Protein AF-A0A2X3A5T8-F1 (afdb_monomer_lite)

Secondary structure (DSSP, 8-state):
--HHHHHHHHHHHS-HHHHHHHHTT--TTTS-HHHHHHHHHHHHHHHHHHHH----HHHHGGGS----HHHHHHHHHHHHHH---

Structure (mmCIF, N/CA/C/O backbone):
data_AF-A0A2X3A5T8-F1
#
_entry.id   AF-A0A2X3A5T8-F1
#
loop_
_atom_site.group_PDB
_atom_site.id
_atom_site.type_symbol
_atom_site.label_atom_id
_atom_site.label_alt_id
_atom_site.label_comp_id
_atom_site.label_asym_id
_atom_site.label_entity_id
_atom_site.label_seq_id
_atom_site.pdbx_PDB_ins_code
_atom_site.Cartn_x
_atom_site.Cartn_y
_atom_site.Cartn_z
_atom_site.occupancy
_atom_site.B_iso_or_equiv
_atom_site.auth_seq_id
_atom_site.auth_comp_id
_atom_site.auth_asym_id
_atom_site.auth_atom_id
_atom_site.pdbx_PDB_model_num
ATOM 1 N N . MET A 1 1 ? -7.821 16.094 16.672 1.00 59.91 1 MET A N 1
ATOM 2 C CA . MET A 1 1 ? -8.205 14.741 16.204 1.00 59.91 1 MET A CA 1
ATOM 3 C C . MET A 1 1 ? -7.472 13.696 17.042 1.00 59.91 1 MET A C 1
ATOM 5 O O . MET A 1 1 ? -6.299 13.901 17.324 1.00 59.91 1 MET A O 1
ATOM 9 N N . LYS A 1 2 ? -8.119 12.610 17.490 1.00 76.31 2 LYS A N 1
ATOM 10 C CA . LYS A 1 2 ? -7.417 11.543 18.236 1.00 76.31 2 LYS A CA 1
ATOM 11 C C . LYS A 1 2 ? -6.468 10.795 17.273 1.00 76.31 2 LYS A C 1
ATOM 13 O O . LYS A 1 2 ? -6.945 10.413 16.206 1.00 76.31 2 LYS A O 1
ATOM 18 N N . PRO A 1 3 ? -5.188 10.523 17.610 1.00 77.62 3 PRO A N 1
ATOM 19 C CA . PRO A 1 3 ? -4.222 9.916 16.677 1.00 77.62 3 PRO A CA 1
ATOM 20 C C . PRO A 1 3 ? -4.687 8.601 16.037 1.00 77.62 3 PRO A C 1
ATOM 22 O O . PRO A 1 3 ? -4.441 8.349 14.863 1.00 77.62 3 PRO A O 1
ATOM 25 N N . THR A 1 4 ? -5.426 7.774 16.778 1.00 86.31 4 THR A N 1
ATOM 26 C CA . THR A 1 4 ? -5.996 6.530 16.241 1.00 86.31 4 THR A CA 1
ATOM 27 C C . THR A 1 4 ? -7.069 6.787 15.182 1.00 86.31 4 THR A C 1
ATOM 29 O O . THR A 1 4 ? -7.163 6.024 14.230 1.00 86.31 4 THR A O 1
ATOM 32 N N . ALA A 1 5 ? -7.869 7.850 15.314 1.00 85.81 5 ALA A N 1
ATOM 33 C CA . ALA A 1 5 ? -8.883 8.198 14.318 1.00 85.81 5 ALA A CA 1
ATOM 34 C C . ALA A 1 5 ? -8.227 8.606 12.991 1.00 85.81 5 ALA A C 1
ATOM 36 O O . ALA A 1 5 ? -8.620 8.101 11.946 1.00 85.81 5 ALA A O 1
ATOM 37 N N . PHE A 1 6 ? -7.157 9.405 13.057 1.00 90.31 6 PHE A N 1
ATOM 38 C CA . PHE A 1 6 ? -6.353 9.760 11.886 1.00 90.31 6 PHE A CA 1
ATOM 39 C C . PHE A 1 6 ? -5.810 8.523 11.166 1.00 90.31 6 PHE A C 1
ATOM 41 O O . PHE A 1 6 ? -6.006 8.363 9.967 1.00 90.31 6 PHE A O 1
ATOM 48 N N . LYS A 1 7 ? -5.192 7.590 11.900 1.00 92.25 7 LYS A N 1
ATOM 49 C CA . LYS A 1 7 ? -4.657 6.358 11.300 1.00 92.25 7 LYS A CA 1
ATOM 50 C C . LYS A 1 7 ? -5.738 5.500 10.643 1.00 92.25 7 LYS A C 1
ATOM 52 O O . LYS A 1 7 ? -5.488 4.925 9.590 1.00 92.25 7 LYS A O 1
ATOM 57 N N . ARG A 1 8 ? -6.942 5.430 11.227 1.00 91.44 8 ARG A N 1
ATOM 58 C CA . ARG A 1 8 ? -8.082 4.732 10.607 1.00 91.44 8 ARG A CA 1
ATOM 59 C C . ARG A 1 8 ? -8.511 5.398 9.304 1.00 91.44 8 ARG A C 1
ATOM 61 O O . ARG A 1 8 ? -8.813 4.688 8.355 1.00 91.44 8 ARG A O 1
ATOM 68 N N . GLU A 1 9 ? -8.533 6.727 9.253 1.00 90.94 9 GLU A N 1
ATOM 69 C CA . GLU A 1 9 ? -8.861 7.463 8.028 1.00 90.94 9 GLU A CA 1
ATOM 70 C C . GLU A 1 9 ? -7.813 7.247 6.936 1.00 90.94 9 GLU A C 1
ATOM 72 O O . GLU A 1 9 ? -8.183 6.937 5.808 1.00 90.94 9 GLU A O 1
ATOM 77 N N . VAL A 1 10 ? -6.521 7.305 7.279 1.00 90.00 10 VAL A N 1
ATOM 78 C CA . VAL A 1 10 ? -5.435 7.020 6.326 1.00 90.00 10 VAL A CA 1
ATOM 79 C C . VAL A 1 10 ? -5.513 5.585 5.805 1.00 90.00 10 VAL A C 1
ATOM 81 O O . VAL A 1 10 ? -5.384 5.351 4.609 1.00 90.00 10 VAL A O 1
ATOM 84 N N . LEU A 1 11 ? -5.770 4.609 6.676 1.00 90.56 11 LEU A N 1
ATOM 85 C CA . LEU A 1 11 ? -5.947 3.219 6.254 1.00 90.56 11 LEU A CA 1
ATOM 86 C C . LEU A 1 11 ? -7.208 3.011 5.400 1.00 90.56 11 LEU A C 1
ATOM 88 O O . LEU A 1 11 ? -7.207 2.160 4.518 1.00 90.56 11 LEU A O 1
ATOM 92 N N . ALA A 1 12 ? -8.277 3.776 5.638 1.00 89.25 12 ALA A N 1
ATOM 93 C CA . ALA A 1 12 ? -9.504 3.700 4.848 1.00 89.25 12 ALA A CA 1
ATOM 94 C C . ALA A 1 12 ? -9.358 4.325 3.448 1.00 89.25 12 ALA A C 1
ATOM 96 O O . ALA A 1 12 ? -10.074 3.916 2.532 1.00 89.25 12 ALA A O 1
ATOM 97 N N . SER A 1 13 ? -8.461 5.303 3.283 1.00 89.19 13 SER A N 1
ATOM 98 C CA . SER A 1 13 ? -8.159 5.945 1.996 1.00 89.19 13 SER A CA 1
ATOM 99 C C . SER A 1 13 ? -6.993 5.303 1.233 1.00 89.19 13 SER A C 1
ATOM 101 O O . SER A 1 13 ? -6.825 5.579 0.046 1.00 89.19 13 SER A O 1
ATOM 103 N N . ALA A 1 14 ? -6.201 4.447 1.883 1.00 87.94 14 ALA A N 1
ATOM 104 C CA . ALA A 1 14 ? -5.093 3.724 1.266 1.00 87.94 14 ALA A CA 1
ATOM 105 C C . ALA A 1 14 ? -5.552 2.657 0.247 1.00 87.94 14 ALA A C 1
ATOM 107 O O . ALA A 1 14 ? -6.735 2.329 0.129 1.00 87.94 14 ALA A O 1
ATOM 108 N N . ASP A 1 15 ? -4.587 2.089 -0.487 1.00 87.12 15 ASP A N 1
ATOM 109 C CA . ASP A 1 15 ? -4.806 0.962 -1.404 1.00 87.12 15 ASP A CA 1
ATOM 110 C C . ASP A 1 15 ? -5.482 -0.202 -0.663 1.00 87.12 15 ASP A C 1
ATOM 112 O O . ASP A 1 15 ? -4.877 -0.878 0.173 1.00 87.12 15 ASP A O 1
ATOM 116 N N . LYS A 1 16 ? -6.754 -0.441 -0.996 1.00 86.81 16 LYS A N 1
ATOM 117 C CA . LYS A 1 16 ? -7.595 -1.454 -0.348 1.00 86.81 16 LYS A CA 1
ATOM 118 C C . LYS A 1 16 ? -7.005 -2.856 -0.459 1.00 86.81 16 LYS A C 1
ATOM 120 O O . LYS A 1 16 ? -7.188 -3.651 0.457 1.00 86.81 16 LYS A O 1
ATOM 125 N N . THR A 1 17 ? -6.289 -3.158 -1.541 1.00 89.31 17 THR A N 1
ATOM 126 C CA . THR A 1 17 ? -5.652 -4.467 -1.737 1.00 89.31 17 THR A CA 1
ATOM 127 C C . THR A 1 17 ? -4.513 -4.648 -0.745 1.00 89.31 17 THR A C 1
ATOM 129 O O . THR A 1 17 ? -4.430 -5.674 -0.075 1.00 89.31 17 THR A O 1
ATOM 132 N N . LEU A 1 18 ? -3.672 -3.622 -0.603 1.00 88.44 18 LEU A N 1
ATOM 133 C CA . LEU A 1 18 ? -2.550 -3.622 0.332 1.00 88.44 18 LEU A CA 1
ATOM 134 C C . LEU A 1 18 ? -3.023 -3.691 1.788 1.00 88.44 18 LEU A C 1
ATOM 136 O O . LEU A 1 18 ? -2.485 -4.446 2.593 1.00 88.44 18 LEU A O 1
ATOM 140 N N . VAL A 1 19 ? -4.057 -2.928 2.130 1.00 90.38 19 VAL A N 1
ATOM 141 C CA . VAL A 1 19 ? -4.619 -2.936 3.482 1.00 90.38 19 VAL A CA 1
ATOM 142 C C . VAL A 1 19 ? -5.242 -4.301 3.800 1.00 90.38 19 VAL A C 1
ATOM 144 O O . VAL A 1 19 ? -4.972 -4.858 4.864 1.00 90.38 19 VAL A O 1
ATOM 147 N N . ARG A 1 20 ? -5.982 -4.897 2.853 1.00 91.94 20 ARG A N 1
ATOM 148 C CA . ARG A 1 20 ? -6.556 -6.248 2.981 1.00 91.94 20 ARG A CA 1
ATOM 149 C C . ARG A 1 20 ? -5.490 -7.331 3.170 1.00 91.94 20 ARG A C 1
ATOM 151 O O . ARG A 1 20 ? -5.733 -8.285 3.896 1.00 91.94 20 ARG A O 1
ATOM 158 N N . GLN A 1 21 ? -4.297 -7.182 2.590 1.00 91.00 21 GLN A N 1
ATOM 159 C CA . GLN A 1 21 ? -3.185 -8.113 2.833 1.00 91.00 21 GLN A CA 1
ATOM 160 C C . GLN A 1 21 ? -2.706 -8.115 4.291 1.00 91.00 21 GLN A C 1
ATOM 162 O O . GLN A 1 21 ? -2.175 -9.123 4.747 1.00 91.00 21 GLN A O 1
ATOM 167 N N . ILE A 1 22 ? -2.886 -7.011 5.021 1.00 91.19 22 ILE A N 1
ATOM 168 C CA . ILE A 1 22 ? -2.411 -6.880 6.403 1.00 91.19 22 ILE A CA 1
ATOM 169 C C . ILE A 1 22 ? -3.510 -7.198 7.417 1.00 91.19 22 ILE A C 1
ATOM 171 O O . ILE A 1 22 ? -3.251 -7.895 8.394 1.00 91.19 22 ILE A O 1
ATOM 175 N N . VAL A 1 23 ? -4.728 -6.689 7.211 1.00 91.06 23 VAL A N 1
ATOM 176 C CA . VAL A 1 23 ? -5.832 -6.844 8.181 1.00 91.06 23 VAL A CA 1
ATOM 177 C C . VAL A 1 23 ? -6.933 -7.808 7.732 1.00 91.06 23 VAL A C 1
ATOM 179 O O . VAL A 1 23 ? -7.904 -8.005 8.462 1.00 91.06 23 VAL A O 1
ATOM 182 N N . GLY A 1 24 ? -6.806 -8.420 6.552 1.00 89.88 24 GLY A N 1
ATOM 183 C CA . GLY A 1 24 ? -7.844 -9.267 5.967 1.00 89.88 24 GLY A CA 1
ATOM 184 C C . GLY A 1 24 ? -9.106 -8.479 5.609 1.00 89.88 24 GLY A C 1
ATOM 185 O O . GLY A 1 24 ? -9.051 -7.293 5.288 1.00 89.88 24 GLY A O 1
ATOM 186 N N . ASP A 1 25 ? -10.258 -9.143 5.704 1.00 88.56 25 ASP A N 1
ATOM 187 C CA . ASP A 1 25 ? -11.589 -8.551 5.479 1.00 88.56 25 ASP A CA 1
ATOM 188 C C . ASP A 1 25 ? -12.144 -7.790 6.694 1.00 88.56 25 ASP A C 1
ATOM 190 O O . ASP A 1 25 ? -13.334 -7.479 6.765 1.00 88.56 25 ASP A O 1
ATOM 194 N N . ALA A 1 26 ? -11.295 -7.490 7.679 1.00 86.44 26 ALA A N 1
ATOM 195 C CA . ALA A 1 26 ? -11.719 -6.804 8.886 1.00 86.44 26 ALA A CA 1
ATOM 196 C C . ALA A 1 26 ? -12.081 -5.334 8.619 1.00 86.44 26 ALA A C 1
ATOM 198 O O . ALA A 1 26 ? -11.355 -4.589 7.958 1.00 86.44 26 ALA A O 1
ATOM 199 N N . ASP A 1 27 ? -13.179 -4.880 9.228 1.00 87.19 27 ASP A N 1
ATOM 200 C CA . ASP A 1 27 ? -13.536 -3.464 9.240 1.00 87.19 27 ASP A CA 1
ATOM 201 C C . ASP A 1 27 ? -12.550 -2.679 10.119 1.00 87.19 27 ASP A C 1
ATOM 203 O O . ASP A 1 27 ? -12.550 -2.774 11.353 1.00 87.19 27 ASP A O 1
ATOM 207 N N . ILE A 1 28 ? -11.739 -1.842 9.471 1.00 87.06 28 ILE A N 1
ATOM 208 C CA . ILE A 1 28 ? -10.709 -1.009 10.102 1.00 87.06 28 ILE A CA 1
ATOM 209 C C . ILE A 1 28 ? -11.293 -0.100 11.174 1.00 87.06 28 ILE A C 1
ATOM 211 O O . ILE A 1 28 ? -10.572 0.271 12.093 1.00 87.06 28 ILE A O 1
ATOM 215 N N . ARG A 1 29 ? -12.581 0.257 11.119 1.00 86.00 29 ARG A N 1
ATOM 216 C CA . ARG A 1 29 ? -13.232 1.093 12.141 1.00 86.00 29 ARG A CA 1
ATOM 217 C C . ARG A 1 29 ? -13.494 0.343 13.444 1.00 86.00 29 ARG A C 1
ATOM 219 O O . ARG A 1 29 ? -13.570 0.976 14.494 1.00 86.00 29 ARG A O 1
ATOM 226 N N . LYS A 1 30 ? -13.575 -0.986 13.386 1.00 89.69 30 LYS A N 1
ATOM 227 C CA . LYS A 1 30 ? -13.887 -1.864 14.523 1.00 89.69 30 LYS A CA 1
ATOM 228 C C . LYS A 1 30 ? -12.650 -2.510 15.145 1.00 89.69 30 LYS A C 1
ATOM 230 O O . LYS A 1 30 ? -12.731 -3.034 16.250 1.00 89.69 30 LYS A O 1
ATOM 235 N N . LEU A 1 31 ? -11.497 -2.436 14.477 1.00 88.62 31 LEU A N 1
ATOM 236 C CA . LEU 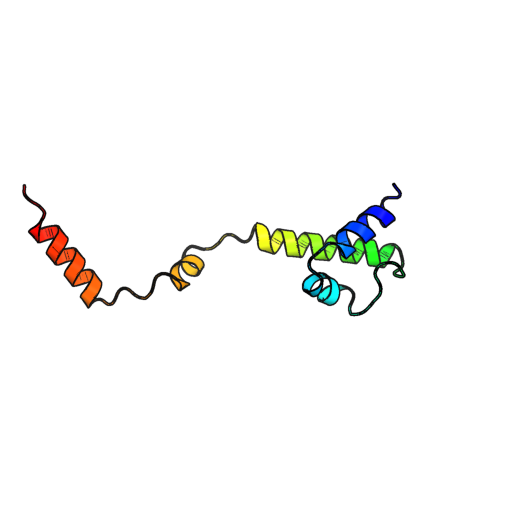A 1 31 ? -10.243 -2.984 14.995 1.00 88.62 31 LEU A CA 1
ATOM 237 C C . LEU A 1 31 ? -9.795 -2.294 16.297 1.00 88.62 31 LEU A C 1
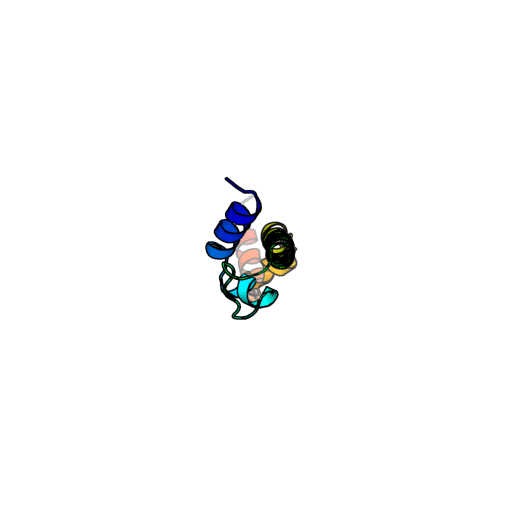ATOM 239 O O . LEU A 1 31 ? -9.982 -1.079 16.438 1.00 88.62 31 LEU A O 1
ATOM 243 N N . PRO A 1 32 ? -9.155 -3.011 17.236 1.00 92.69 32 PRO A N 1
ATOM 244 C CA . PRO A 1 32 ? -8.570 -2.396 18.421 1.00 92.69 32 PRO A CA 1
ATOM 245 C C . PRO A 1 32 ? -7.392 -1.488 18.038 1.00 92.69 32 PRO A C 1
ATOM 247 O O . PRO A 1 32 ? -6.781 -1.634 16.978 1.00 92.69 32 PRO A O 1
ATOM 250 N N . LYS A 1 33 ? -7.058 -0.531 18.915 1.00 90.75 33 LYS A N 1
ATOM 251 C CA . LYS A 1 33 ? -6.019 0.484 18.654 1.00 90.75 33 LYS A CA 1
ATOM 252 C C . LYS A 1 33 ? -4.688 -0.137 18.209 1.00 90.75 33 LYS A C 1
ATOM 254 O O . LYS A 1 33 ? -4.105 0.333 17.241 1.00 90.75 33 LYS A O 1
ATOM 259 N N . GLN A 1 34 ? -4.247 -1.197 18.885 1.00 91.38 34 GLN A N 1
ATOM 260 C CA . GLN A 1 34 ? -2.983 -1.876 18.584 1.00 91.38 34 GLN A CA 1
ATOM 261 C C . GLN A 1 34 ? -2.954 -2.442 17.158 1.00 91.38 34 GLN A C 1
ATOM 263 O O . GLN A 1 34 ? -1.968 -2.261 16.451 1.00 91.38 34 GLN A O 1
ATOM 268 N N . SER A 1 35 ? -4.050 -3.054 16.701 1.00 91.88 35 SER A N 1
ATOM 269 C CA . SER A 1 35 ? -4.159 -3.573 15.333 1.00 91.88 35 SER A CA 1
ATOM 270 C C . SER A 1 35 ? -4.155 -2.454 14.292 1.00 91.88 35 SER A C 1
ATOM 272 O O . SER A 1 35 ? -3.527 -2.600 13.251 1.00 91.88 35 SER A O 1
ATOM 274 N N . VAL A 1 36 ? -4.798 -1.315 14.577 1.00 92.94 36 VAL A N 1
ATOM 275 C CA . VAL A 1 36 ? -4.750 -0.133 13.697 1.00 92.94 36 VAL A CA 1
ATOM 276 C C . VAL A 1 36 ? -3.336 0.435 13.613 1.00 92.94 36 VAL A C 1
ATOM 278 O O . VAL A 1 36 ? -2.875 0.767 12.526 1.00 92.94 36 VAL A O 1
ATOM 281 N N . ASP A 1 37 ? -2.642 0.543 14.746 1.00 93.69 37 ASP A N 1
ATOM 282 C CA . ASP A 1 37 ? -1.276 1.063 14.797 1.00 93.69 37 ASP A CA 1
ATOM 283 C C . ASP A 1 37 ? -0.303 0.151 14.031 1.00 93.69 37 ASP A C 1
ATOM 285 O O . ASP A 1 37 ? 0.516 0.642 13.253 1.00 93.69 37 ASP A O 1
ATOM 289 N N . MET A 1 38 ? -0.440 -1.168 14.190 1.00 94.38 38 MET A N 1
ATOM 290 C CA . M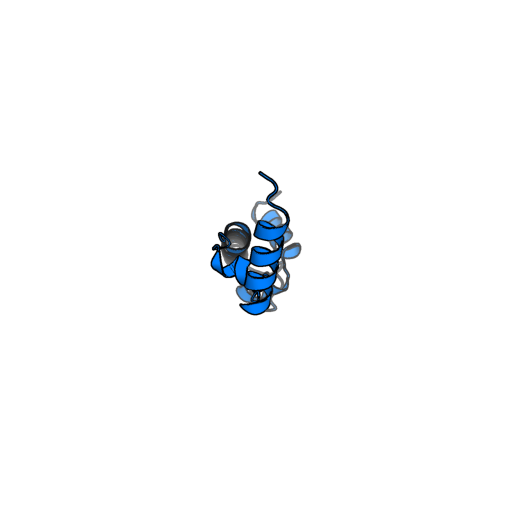ET A 1 38 ? 0.333 -2.168 13.449 1.00 94.38 38 MET A CA 1
ATOM 291 C C . MET A 1 38 ? 0.053 -2.098 11.947 1.00 94.38 38 MET A C 1
ATOM 293 O O . MET A 1 38 ? 0.989 -2.019 11.153 1.00 94.38 38 MET A O 1
ATOM 297 N N . ALA A 1 39 ? -1.225 -2.079 11.559 1.00 92.81 39 ALA A N 1
ATOM 298 C CA . ALA A 1 39 ? -1.626 -2.015 10.161 1.00 92.81 39 ALA A CA 1
ATOM 299 C C . ALA A 1 39 ? -1.111 -0.742 9.491 1.00 92.81 39 ALA A C 1
ATOM 301 O O . ALA A 1 39 ? -0.545 -0.799 8.404 1.00 92.81 39 ALA A O 1
ATOM 302 N N . PHE A 1 40 ? -1.242 0.398 10.168 1.00 94.19 40 PHE A N 1
ATOM 303 C CA . PHE A 1 40 ? -0.733 1.674 9.685 1.00 94.19 40 PHE A CA 1
ATOM 304 C C . PHE A 1 40 ? 0.776 1.625 9.437 1.00 94.19 40 PHE A C 1
ATOM 306 O O . PHE A 1 40 ? 1.229 2.025 8.365 1.00 94.19 40 PHE A O 1
ATOM 313 N N . ASN A 1 41 ? 1.553 1.101 10.387 1.00 94.62 41 ASN A N 1
ATOM 314 C CA . ASN A 1 41 ? 3.003 0.998 10.237 1.00 94.62 41 ASN A CA 1
ATOM 315 C C . ASN A 1 41 ? 3.392 0.046 9.095 1.00 94.62 41 ASN A C 1
ATOM 317 O O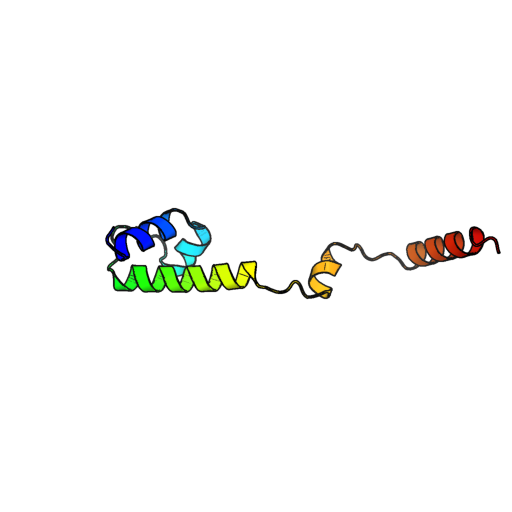 . ASN A 1 41 ? 4.217 0.403 8.260 1.00 94.62 41 ASN A O 1
ATOM 321 N N . ALA A 1 42 ? 2.765 -1.129 9.013 1.00 93.50 42 ALA A N 1
ATOM 322 C CA . ALA A 1 42 ? 3.053 -2.111 7.970 1.00 93.50 42 ALA A CA 1
ATOM 323 C C . ALA A 1 42 ? 2.703 -1.586 6.565 1.00 93.50 42 ALA A C 1
ATOM 325 O O . ALA A 1 42 ? 3.520 -1.683 5.650 1.00 93.50 42 ALA A O 1
ATOM 326 N N . VAL A 1 43 ? 1.530 -0.961 6.399 1.00 91.69 43 VAL A N 1
ATOM 327 C CA . VAL A 1 43 ? 1.140 -0.311 5.136 1.00 91.69 43 VAL A CA 1
ATOM 328 C C . VAL A 1 43 ? 2.133 0.795 4.778 1.00 91.69 43 VAL A C 1
ATOM 330 O O . VAL A 1 43 ? 2.539 0.891 3.621 1.00 91.69 43 VAL A O 1
ATOM 333 N N . SER A 1 44 ? 2.555 1.600 5.758 1.00 91.81 44 SER A N 1
ATOM 334 C CA . SER A 1 44 ? 3.498 2.703 5.538 1.00 91.81 44 SER A CA 1
ATOM 335 C C . SER A 1 44 ? 4.861 2.208 5.056 1.00 91.81 44 SER A C 1
ATOM 337 O O . SER A 1 44 ? 5.398 2.759 4.098 1.00 91.81 44 SER A O 1
ATOM 339 N N . GLU A 1 45 ? 5.402 1.144 5.652 1.00 90.50 45 GLU A N 1
ATOM 340 C CA . GLU A 1 45 ? 6.686 0.575 5.226 1.00 90.50 45 GLU A CA 1
ATOM 341 C C . GLU A 1 45 ? 6.601 -0.084 3.843 1.00 90.50 45 GLU A C 1
ATOM 343 O O . GLU A 1 45 ? 7.502 0.094 3.023 1.00 90.50 45 GLU A O 1
ATOM 348 N N . ILE A 1 46 ? 5.499 -0.769 3.513 1.00 88.44 46 ILE A N 1
ATOM 349 C CA . ILE A 1 46 ? 5.321 -1.335 2.165 1.00 88.44 46 ILE A CA 1
ATOM 350 C C . ILE A 1 46 ? 5.165 -0.222 1.123 1.00 88.44 46 ILE A C 1
ATOM 352 O O . ILE A 1 46 ? 5.774 -0.287 0.053 1.00 88.44 46 ILE A O 1
ATOM 356 N N . ALA A 1 47 ? 4.376 0.813 1.421 1.00 86.19 47 ALA A N 1
ATOM 357 C CA . ALA A 1 47 ? 4.197 1.957 0.532 1.00 86.19 47 ALA A CA 1
ATOM 358 C C . ALA A 1 47 ? 5.520 2.703 0.309 1.00 86.19 47 ALA A C 1
ATOM 360 O O . ALA A 1 47 ? 5.863 3.030 -0.828 1.00 86.19 47 ALA A O 1
ATOM 361 N N . LYS A 1 48 ? 6.304 2.897 1.374 1.00 86.50 48 LYS A N 1
ATOM 362 C CA . LYS A 1 48 ? 7.661 3.440 1.294 1.00 86.50 48 LYS A CA 1
ATOM 363 C C . LYS A 1 48 ? 8.540 2.567 0.404 1.00 86.50 48 LYS A C 1
ATOM 365 O O . LYS A 1 48 ? 9.112 3.083 -0.547 1.00 86.50 48 LYS A O 1
ATOM 370 N N . GLY A 1 49 ? 8.560 1.254 0.634 1.00 81.75 49 GLY A N 1
ATOM 371 C CA . GLY A 1 49 ? 9.288 0.296 -0.193 1.00 81.75 49 GLY A CA 1
ATOM 372 C C . GLY A 1 49 ? 8.909 0.371 -1.671 1.00 81.75 49 GLY A C 1
ATOM 373 O O . GLY A 1 49 ? 9.796 0.337 -2.510 1.00 81.75 49 GLY A O 1
ATOM 374 N N . ARG A 1 50 ? 7.625 0.541 -2.015 1.00 79.56 50 ARG A N 1
ATOM 375 C CA . ARG A 1 50 ? 7.179 0.733 -3.410 1.00 79.56 50 ARG A CA 1
ATOM 376 C C . ARG A 1 50 ? 7.697 2.040 -4.018 1.00 79.56 50 ARG A C 1
ATOM 378 O O . ARG A 1 50 ? 8.142 2.026 -5.159 1.00 79.56 50 ARG A O 1
ATOM 385 N N . ASN A 1 51 ? 7.666 3.135 -3.262 1.00 73.44 51 ASN A N 1
ATOM 386 C CA . ASN A 1 51 ? 8.032 4.467 -3.756 1.00 73.44 51 ASN A CA 1
ATOM 387 C C . ASN A 1 51 ? 9.547 4.703 -3.815 1.00 73.44 51 ASN A C 1
ATOM 389 O O . ASN A 1 51 ? 10.014 5.469 -4.651 1.00 73.44 51 ASN A O 1
ATOM 393 N N . THR A 1 52 ? 10.317 4.071 -2.929 1.00 70.25 52 THR A N 1
ATOM 394 C CA . THR A 1 52 ? 11.776 4.235 -2.853 1.00 70.25 52 THR A CA 1
ATOM 395 C C . THR A 1 52 ? 12.537 3.055 -3.437 1.00 70.25 52 THR A C 1
ATOM 397 O O . THR A 1 52 ? 13.765 3.024 -3.337 1.00 70.25 52 THR A O 1
ATOM 400 N N . ARG A 1 53 ? 11.853 2.055 -4.015 1.00 69.00 53 ARG A N 1
ATOM 401 C CA . ARG A 1 53 ? 12.530 0.969 -4.724 1.00 69.00 53 ARG A CA 1
ATOM 402 C C . ARG A 1 53 ? 13.278 1.587 -5.893 1.00 69.00 53 ARG A C 1
ATOM 404 O O . ARG A 1 53 ? 12.666 1.984 -6.878 1.00 69.00 53 ARG A O 1
ATOM 411 N N . ALA A 1 54 ? 14.599 1.669 -5.765 1.00 63.38 54 ALA A N 1
ATOM 412 C CA . ALA A 1 54 ? 15.452 2.067 -6.866 1.00 63.38 54 ALA A CA 1
ATOM 413 C C . ALA A 1 54 ? 15.160 1.127 -8.038 1.00 63.38 54 ALA A C 1
ATOM 415 O O . ALA A 1 54 ? 15.325 -0.092 -7.922 1.00 63.38 54 ALA A O 1
ATOM 416 N N . THR A 1 55 ? 14.686 1.683 -9.149 1.00 60.72 55 THR A N 1
ATOM 417 C CA . THR A 1 55 ? 14.641 0.964 -10.416 1.00 60.72 55 THR A CA 1
ATOM 418 C C . THR A 1 55 ? 16.093 0.693 -10.777 1.00 60.72 55 THR A C 1
ATOM 420 O O . THR A 1 55 ? 16.806 1.583 -11.232 1.00 60.72 55 THR A O 1
ATOM 423 N N . THR A 1 56 ? 16.584 -0.506 -10.472 1.00 61.03 56 THR A N 1
ATOM 424 C CA . THR A 1 56 ? 17.904 -0.927 -10.937 1.00 61.03 56 THR A CA 1
ATOM 425 C C . THR A 1 56 ? 17.890 -0.872 -12.464 1.00 61.03 56 THR A C 1
ATOM 427 O O . THR A 1 56 ? 16.854 -1.133 -13.078 1.00 61.03 56 THR A O 1
ATOM 430 N N . GLY A 1 57 ? 19.008 -0.507 -13.100 1.00 60.69 57 GLY A N 1
ATOM 431 C CA . GLY A 1 57 ? 19.051 -0.313 -14.558 1.00 60.69 57 GLY A CA 1
ATOM 432 C C . GLY A 1 57 ? 18.523 -1.513 -15.362 1.00 60.69 57 GLY A C 1
ATOM 433 O O . GLY A 1 57 ? 17.935 -1.329 -16.424 1.00 60.69 57 GLY A O 1
ATOM 434 N N . ASP A 1 58 ? 18.624 -2.731 -14.820 1.00 60.97 58 ASP A N 1
ATOM 435 C CA . ASP A 1 58 ? 18.036 -3.937 -15.418 1.00 60.97 58 ASP A CA 1
ATOM 436 C C . ASP A 1 58 ? 16.498 -3.960 -15.406 1.00 60.97 58 ASP A C 1
ATOM 438 O O . ASP A 1 58 ? 15.894 -4.458 -16.353 1.00 60.97 58 ASP A O 1
ATOM 442 N N . ALA A 1 59 ? 15.832 -3.369 -14.409 1.00 60.16 59 ALA A N 1
ATOM 443 C CA . ALA A 1 59 ? 14.371 -3.239 -14.403 1.00 60.16 59 ALA A CA 1
ATOM 444 C C . ALA A 1 59 ? 13.869 -2.248 -15.474 1.00 60.16 59 ALA A C 1
ATOM 446 O O . ALA A 1 59 ? 12.773 -2.416 -16.003 1.00 60.16 59 ALA A O 1
ATOM 447 N N . GLN A 1 60 ? 14.686 -1.256 -15.851 1.00 58.50 60 GLN A N 1
ATOM 448 C CA . GLN A 1 60 ? 14.414 -0.350 -16.977 1.00 58.50 60 GLN A CA 1
ATOM 449 C C . GLN A 1 60 ? 14.585 -1.025 -18.348 1.00 58.50 60 GLN A C 1
ATOM 451 O O . GLN A 1 60 ? 13.962 -0.600 -19.322 1.00 58.50 60 GLN A O 1
ATOM 456 N N . ARG A 1 61 ? 15.381 -2.099 -18.437 1.00 57.84 61 ARG A N 1
ATOM 457 C CA . ARG A 1 61 ? 15.625 -2.825 -19.694 1.00 57.84 61 ARG A CA 1
ATOM 458 C C . ARG A 1 61 ? 14.443 -3.672 -20.163 1.00 57.84 61 ARG A C 1
ATOM 460 O O . ARG A 1 61 ? 14.402 -4.012 -21.338 1.00 57.84 61 ARG A O 1
ATOM 467 N N . LEU A 1 62 ? 13.458 -3.961 -19.308 1.00 57.38 62 LEU A N 1
ATOM 468 C CA . LEU A 1 62 ? 12.279 -4.760 -19.682 1.00 57.38 62 LEU A CA 1
ATOM 469 C C . LEU A 1 62 ? 11.434 -4.119 -20.799 1.00 57.38 62 LEU A C 1
ATOM 471 O O . LEU A 1 62 ? 10.785 -4.841 -21.548 1.00 57.38 62 LEU A O 1
ATOM 475 N N . ASN A 1 63 ? 11.475 -2.788 -20.941 1.00 55.19 63 ASN A N 1
ATOM 476 C CA . ASN A 1 63 ? 10.778 -2.056 -22.007 1.00 55.19 63 ASN A CA 1
ATOM 477 C C . ASN A 1 63 ? 11.693 -1.616 -23.160 1.00 55.19 63 ASN A C 1
ATOM 479 O O . ASN A 1 63 ? 11.216 -1.080 -24.159 1.00 55.19 63 ASN A O 1
ATOM 483 N N . MET A 1 64 ? 13.001 -1.847 -23.047 1.00 55.84 64 MET A N 1
ATOM 484 C CA . MET A 1 64 ? 13.906 -1.748 -24.183 1.00 55.84 64 MET A CA 1
ATOM 485 C C . MET A 1 64 ? 13.868 -3.095 -24.886 1.00 55.84 64 MET A C 1
ATOM 487 O O . MET A 1 64 ? 14.680 -3.974 -24.602 1.00 55.84 64 MET A O 1
ATOM 491 N N . GLY A 1 65 ? 12.875 -3.272 -25.764 1.00 58.84 65 GLY A N 1
ATOM 492 C CA . GLY A 1 65 ? 12.812 -4.434 -26.645 1.00 58.84 65 GLY A CA 1
ATOM 493 C C . GLY A 1 65 ? 14.205 -4.717 -27.198 1.00 58.84 65 GLY A C 1
ATOM 494 O O . GLY A 1 65 ? 14.880 -3.781 -27.628 1.00 58.84 65 GLY A O 1
ATOM 495 N N . MET A 1 66 ? 14.650 -5.975 -27.096 1.00 56.69 66 MET A N 1
ATOM 496 C CA . MET A 1 66 ? 15.963 -6.416 -27.566 1.00 56.69 66 MET A CA 1
ATOM 497 C C . MET A 1 66 ? 16.207 -5.808 -28.944 1.00 56.69 66 MET A C 1
ATOM 499 O O . MET A 1 66 ? 15.577 -6.217 -29.922 1.00 56.69 66 MET A O 1
A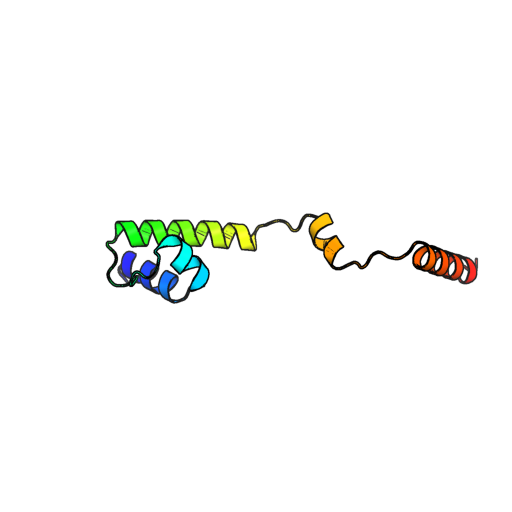TOM 503 N N . THR A 1 67 ? 17.078 -4.804 -29.028 1.00 66.06 67 THR A N 1
ATOM 504 C CA . THR A 1 67 ? 17.516 -4.284 -30.313 1.00 66.06 67 THR A CA 1
ATOM 505 C C . THR A 1 67 ? 18.262 -5.433 -30.965 1.00 66.06 67 THR A C 1
ATOM 507 O O . THR A 1 67 ? 19.385 -5.764 -30.592 1.00 66.06 67 THR A O 1
ATOM 510 N N . SER A 1 68 ? 17.584 -6.132 -31.880 1.00 76.00 68 SER A N 1
ATOM 511 C CA . SER A 1 68 ? 18.172 -7.224 -32.652 1.00 76.00 68 SER A CA 1
ATOM 512 C C . SER A 1 68 ? 19.530 -6.770 -33.182 1.00 76.00 68 SER A C 1
ATOM 514 O O . SER A 1 68 ? 19.668 -5.616 -33.595 1.00 76.00 68 SER A O 1
ATOM 516 N N . ILE A 1 69 ? 20.529 -7.654 -33.198 1.00 77.94 69 ILE A N 1
ATOM 517 C CA . ILE A 1 69 ? 21.879 -7.347 -33.704 1.00 77.94 69 ILE A CA 1
ATOM 518 C C . ILE A 1 69 ? 21.801 -6.690 -35.094 1.00 77.94 69 ILE A C 1
ATOM 520 O O . ILE A 1 69 ? 22.547 -5.761 -35.390 1.00 77.94 69 ILE A O 1
ATOM 524 N N . ALA A 1 70 ? 20.821 -7.086 -35.914 1.00 81.69 70 ALA A N 1
ATOM 525 C CA . ALA A 1 70 ? 20.549 -6.459 -37.204 1.00 81.69 70 ALA A CA 1
ATOM 526 C C . ALA A 1 70 ? 20.160 -4.969 -37.096 1.00 81.69 70 ALA A C 1
ATOM 528 O O . ALA A 1 70 ? 20.625 -4.154 -37.890 1.00 81.69 70 ALA A O 1
ATOM 529 N N . SER A 1 71 ? 19.342 -4.594 -36.106 1.00 79.56 71 SER A N 1
ATOM 530 C CA . SER A 1 71 ? 18.959 -3.197 -35.850 1.00 79.56 71 SER A CA 1
ATOM 531 C C . SER A 1 71 ? 20.142 -2.346 -35.380 1.00 79.56 71 SER A C 1
ATOM 533 O O . SER A 1 71 ? 20.297 -1.222 -35.852 1.00 79.56 71 SER A O 1
ATOM 535 N N . LEU A 1 72 ? 21.023 -2.905 -34.542 1.00 83.50 72 LEU A N 1
ATOM 536 C CA . LEU A 1 72 ? 22.255 -2.239 -34.106 1.00 83.50 72 LEU A CA 1
ATOM 537 C C . LEU A 1 72 ? 23.223 -2.038 -35.276 1.00 83.50 72 LEU A C 1
ATOM 539 O O . LEU A 1 72 ? 23.756 -0.947 -35.464 1.00 83.50 72 LEU A O 1
ATOM 543 N N . ASN A 1 73 ? 23.401 -3.062 -36.113 1.00 87.12 73 ASN A N 1
ATOM 544 C CA . ASN A 1 73 ? 24.254 -2.973 -37.296 1.00 87.12 73 ASN A CA 1
ATOM 545 C C . 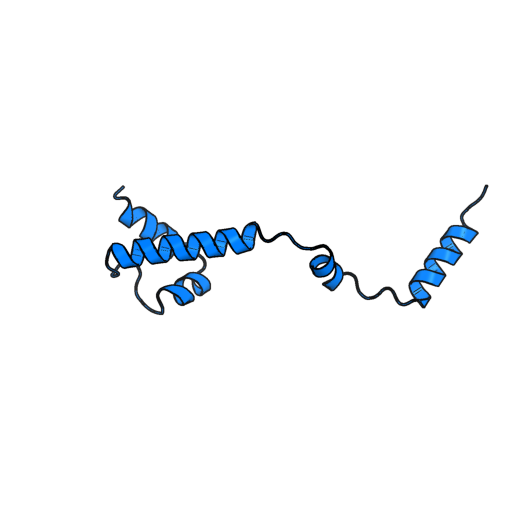ASN A 1 73 ? 23.735 -1.941 -38.303 1.00 87.12 73 ASN A C 1
ATOM 547 O O . ASN A 1 73 ? 24.531 -1.193 -38.867 1.00 87.12 73 ASN A O 1
ATOM 551 N N . LYS A 1 74 ? 22.412 -1.857 -38.493 1.00 86.25 74 LYS A N 1
ATOM 552 C CA . LYS A 1 74 ? 21.798 -0.838 -39.351 1.00 86.25 74 LYS A CA 1
ATOM 553 C C . LYS A 1 74 ? 22.050 0.576 -38.821 1.00 86.25 74 LYS A C 1
ATOM 555 O O . LYS A 1 74 ? 22.518 1.418 -39.581 1.00 86.25 74 LYS A O 1
ATOM 560 N N . GLN A 1 75 ? 21.813 0.817 -37.529 1.00 84.62 75 GLN A N 1
ATOM 561 C CA . GLN A 1 75 ? 22.087 2.118 -36.903 1.00 84.62 75 GLN A CA 1
ATOM 562 C C . GLN A 1 75 ? 23.566 2.508 -37.016 1.00 84.62 75 GLN A C 1
ATOM 564 O O . GLN A 1 75 ? 23.881 3.648 -37.347 1.00 84.62 75 GLN A O 1
ATOM 569 N N . ASN A 1 76 ? 24.481 1.556 -36.809 1.00 86.31 76 ASN A N 1
ATOM 570 C CA . ASN A 1 76 ? 25.915 1.793 -36.969 1.00 86.31 76 ASN A CA 1
ATOM 571 C C . ASN A 1 76 ? 26.282 2.143 -38.417 1.00 86.31 76 ASN A C 1
ATOM 573 O O . ASN A 1 76 ? 27.056 3.072 -38.642 1.00 86.31 76 ASN A O 1
ATOM 577 N N . ALA A 1 77 ? 25.729 1.429 -39.399 1.00 87.31 77 ALA A N 1
ATOM 578 C CA . ALA A 1 77 ? 25.967 1.717 -40.810 1.00 87.31 77 ALA A CA 1
ATOM 579 C C . ALA A 1 77 ? 25.462 3.117 -41.197 1.00 87.31 77 ALA A C 1
ATOM 581 O O . ALA A 1 77 ? 26.186 3.867 -41.847 1.00 87.31 77 ALA A O 1
ATOM 582 N N . GLU A 1 78 ? 24.262 3.498 -40.747 1.00 87.31 78 GLU A N 1
ATOM 583 C CA . GLU A 1 78 ? 23.694 4.836 -40.963 1.00 87.31 78 GLU A CA 1
ATOM 584 C C . GLU A 1 78 ? 24.527 5.933 -40.287 1.00 87.31 78 GLU A C 1
ATOM 586 O O . GLU A 1 78 ? 24.764 6.985 -40.883 1.00 87.31 78 GLU A O 1
ATOM 591 N N . PHE A 1 79 ? 25.022 5.686 -39.071 1.00 88.00 79 PHE A N 1
ATOM 592 C CA . PHE A 1 79 ? 25.909 6.606 -38.363 1.00 88.00 79 PHE A CA 1
ATOM 593 C C . PHE A 1 79 ? 27.203 6.860 -39.146 1.00 88.00 79 PHE A C 1
ATOM 595 O O . PHE A 1 79 ? 27.569 8.012 -39.371 1.00 88.00 79 PHE A O 1
ATOM 602 N N . TRP A 1 80 ? 27.881 5.803 -39.602 1.00 88.94 80 TRP A N 1
ATOM 603 C CA . TRP A 1 80 ? 29.127 5.939 -40.359 1.00 88.94 80 TRP A CA 1
ATOM 604 C C . TRP A 1 80 ? 28.915 6.530 -41.753 1.00 88.94 80 TRP A C 1
ATOM 606 O O . TRP A 1 80 ? 29.745 7.316 -42.200 1.00 88.94 80 TRP A O 1
ATOM 616 N N . ALA A 1 81 ? 27.799 6.217 -42.414 1.00 86.50 81 ALA A N 1
ATOM 617 C CA . ALA A 1 81 ? 27.456 6.784 -43.717 1.00 86.50 81 ALA A CA 1
ATOM 618 C C . ALA A 1 81 ? 27.164 8.293 -43.649 1.00 86.50 81 ALA A C 1
ATOM 620 O O . ALA A 1 81 ? 27.504 9.032 -44.571 1.00 86.50 81 ALA A O 1
ATOM 621 N N . ASN A 1 82 ? 26.556 8.758 -42.553 1.00 82.62 82 ASN A N 1
ATOM 622 C CA . ASN A 1 82 ? 26.203 10.167 -42.359 1.00 82.62 82 ASN A CA 1
ATOM 623 C C . ASN A 1 82 ? 27.278 10.973 -41.623 1.00 82.62 82 ASN A C 1
ATOM 625 O O . ASN A 1 82 ? 27.156 12.194 -41.500 1.00 82.62 82 ASN A O 1
ATOM 629 N N . ARG A 1 83 ? 28.351 10.321 -41.165 1.00 77.06 83 ARG A N 1
ATOM 630 C CA . ARG A 1 83 ? 29.533 10.987 -40.627 1.00 77.06 83 ARG A CA 1
ATOM 631 C C . ARG A 1 83 ? 30.331 11.596 -41.782 1.00 77.06 83 ARG A C 1
ATOM 633 O O . ARG A 1 83 ? 31.356 11.066 -42.198 1.00 77.06 83 ARG A O 1
ATOM 640 N N . LYS A 1 84 ? 29.851 12.723 -42.312 1.00 66.12 84 LYS A N 1
ATOM 641 C CA . LYS A 1 84 ? 30.706 13.624 -43.088 1.00 66.12 84 LYS A CA 1
ATOM 642 C C . LYS A 1 84 ? 31.782 14.169 -42.145 1.00 66.12 84 LYS A C 1
ATOM 644 O O . LYS A 1 84 ? 31.460 14.563 -41.024 1.00 66.12 84 LYS A O 1
ATOM 649 N N . GLY A 1 85 ? 33.039 14.082 -42.579 1.00 59.25 85 GLY A N 1
ATOM 650 C CA . GLY A 1 85 ? 34.157 14.774 -41.937 1.00 59.25 85 GLY A CA 1
ATOM 651 C C . GLY A 1 85 ? 33.967 16.281 -41.964 1.00 59.25 85 GLY A C 1
ATOM 652 O O . GLY A 1 85 ? 33.296 16.764 -42.907 1.00 59.25 85 GLY A O 1
#

Sequence (85 aa):
MKPTAFKREVLASADKTLVRQIVGDADIRKLPKQSVDMAFNAVSEIAKGRNTRATTGDAQRLNMGMTSIASLNKQNAEFWANRKG

Radius of gyration: 24.68 Å; chains: 1; bounding box: 48×24×62 Å

Organism: Escherichia coli (NCBI:txid562)

Foldseek 3Di:
DPVLVVLLVVLVPDDPVLLCVQVNPDNSVPDDSVSSVVSSVSSVVVVVCVVPVPCDVVVVCVPVPPCPPVNVVVVVVVVVVPPDD

pLDDT: mean 81.65, std 12.07, range [55.19, 94.62]